Protein 7XMW (pdb70)

Organism: Leptotrichia wadei (strain F0279) (NCBI:txid888055)

B-factor: mean 104.39, std 22.39, range [64.49, 171.82]

Radius of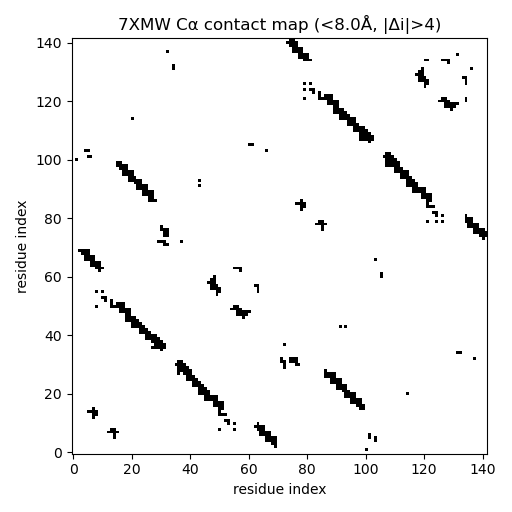 gyration: 19.97 Å; Cα contacts (8 Å, |Δi|>4): 342; chains: 2; bounding box: 42×52×36 Å

Foldseek 3Di:
DPPQWFKAFPPPGAGDKDWDFPAWDKAQDDADPVGDGDDIDIDTHTAWMAGPPPGDIDRDSVVGIDIGGD/DCPPQFFKAFPPPRAGDKDWAWPADDKDADDADPVGHGDDIDGDTDIAWIAGPPPRDIDRDSVVGIDTDGPD

Solvent-accessible surface area: 8384 Å² total; per-residue (Å²): 195,89,174,102,17,53,18,51,2,115,160,58,32,24,68,143,6,84,17,62,3,78,11,20,67,0,76,12,90,37,12,23,50,128,16,48,39,68,56,55,96,56,94,32,107,88,17,71,16,16,3,50,77,55,100,22,59,17,83,36,3,94,114,1,3,105,66,52,107,147,200,47,71,139,40,7,78,17,50,2,116,155,59,37,28,63,153,7,84,15,63,3,85,18,20,68,0,70,11,67,21,24,57,43,128,19,51,41,76,70,66,89,51,90,34,110,68,16,66,13,22,4,44,72,49,98,26,53,22,63,124,2,81,124,2,2,103,56,51,92,80,158

Sequence (142 aa):
HHHHAMWKCKKCGCDRFYQDITGGISEVLEMDKDGEVLDEIDDVEYGDFSCAKCDNSSSKIQEIAYWDEIHHHHH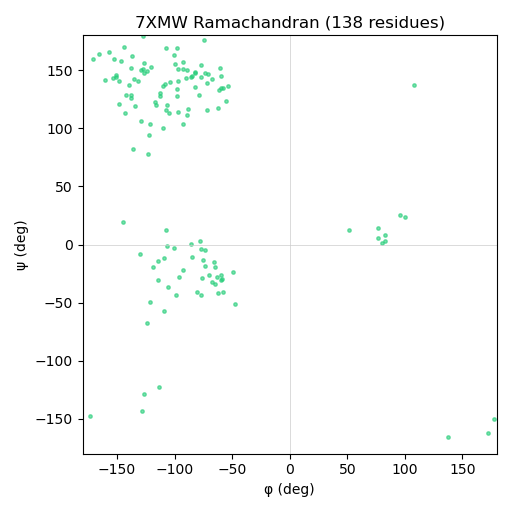AMWKCKKCGCDRFYQDITGGISEVLEMDKDGEVLDEIDDVEYGDFSCAKCDNSSSKIQEIAYWDEIN

Nearest PDB structures (foldseek):
  7xmw-assembly1_A  TM=1.014E+00  e=6.086E-13  Leptotrichia wadei F0279
  7xmw-assembly1_A  TM=9.903E-01  e=2.320E-11  Leptotrichia wadei F0279

Secondary structure (DSSP, 8-state):
--SSEEEEETTT----EEEEEEEEEEEEEEE-TT--EEEEEEEEEEEEEEETTT---BSSHHHHEEEEE-/--TTS--EEETTT----EEEEE---EEEEEEE-TTS-EEEEEEE--EEEEEESSS--EES-HHHHEEE----

Structure (mmCIF, N/CA/C/O backbone):
data_7XMW
#
_entry.id   7XMW
#
_cell.length_a   123.377
_cell.length_b   123.377
_cell.length_c   123.377
_cell.angle_alpha   90.000
_cell.angle_beta   90.000
_cell.angle_gamma   90.000
#
_symmetry.space_group_name_H-M   'P 4 3 2'
#
loop_
_entity.id
_entity.type
_entity.pdbx_description
1 polymer AcrVIA2
2 non-polymer 2-{2-[2-(2-{2-[2-(2-ETHOXY-ETHOXY)-ETHOXY]-ETHOXY}-ETHOXY)-ETHOXY]-ETHOXY}-ETHANOL
3 non-polymer 'ZINC ION'
4 non-polymer 'SELENIUM ATOM'
#
loop_
_atom_site.group_PDB
_atom_site.id
_atom_site.type_symbol
_atom_site.label_atom_id
_atom_site.label_alt_id
_atom_site.label_comp_id
_atom_site.label_asym_id
_atom_site.label_entity_id
_atom_site.label_seq_id
_atom_site.pdbx_PDB_ins_code
_atom_site.Cartn_x
_atom_site.Cartn_y
_atom_site.Cartn_z
_atom_site.occupancy
_atom_site.B_iso_or_equiv
_atom_site.auth_seq_id
_atom_site.auth_comp_id
_atom_site.auth_asym_id
_atom_site.auth_atom_id
_atom_site.pdbx_PDB_model_num
ATOM 1 N N . HIS A 1 2 ? 34.83822 10.95609 15.69623 1.000 121.71592 -4 HIS A N 1
ATOM 2 C CA . HIS A 1 2 ? 34.67266 11.94898 14.59407 1.000 127.64767 -4 HIS A CA 1
ATOM 3 C C . HIS A 1 2 ? 35.85329 12.92203 14.53244 1.000 133.80425 -4 HIS A C 1
ATOM 4 O O . HIS A 1 2 ? 35.96509 13.74306 13.62223 1.000 124.49291 -4 HIS A O 1
ATOM 18 N N . HIS A 1 3 ? 36.74006 12.82468 15.50878 1.000 129.37874 -3 HIS A N 1
ATOM 19 C CA . HIS A 1 3 ? 37.94928 13.62203 15.54713 1.000 121.63992 -3 HIS A CA 1
ATOM 20 C C . HIS A 1 3 ? 39.11705 12.67594 15.71956 1.000 120.63695 -3 HIS A C 1
ATOM 21 O O . HIS A 1 3 ? 38.93648 11.46177 15.83920 1.000 124.75700 -3 HIS A O 1
ATOM 35 N N . HIS A 1 4 ? 40.32175 13.23975 15.76203 1.000 120.19278 -2 HIS A N 1
ATOM 36 C CA . HIS A 1 4 ? 41.56431 12.48520 15.90573 1.000 106.01862 -2 HIS A CA 1
ATOM 37 C C . HIS A 1 4 ? 41.69958 11.35576 14.89671 1.000 105.41621 -2 HIS A C 1
ATOM 38 O O . HIS A 1 4 ? 42.53113 10.46524 15.09043 1.000 100.96158 -2 HIS A O 1
ATOM 52 N N . HIS A 1 5 ? 40.84913 11.32228 13.86725 1.000 113.94397 -1 HIS A N 1
ATOM 53 C CA . HIS A 1 5 ? 40.96593 10.33009 12.80225 1.000 115.02485 -1 HIS A CA 1
ATOM 54 C C . HIS A 1 5 ? 42.19902 10.57908 11.92525 1.000 107.12781 -1 HIS A C 1
ATOM 55 O O . HIS A 1 5 ? 42.76935 9.61977 11.39015 1.000 108.71256 -1 HIS A O 1
ATOM 69 N N . ALA A 1 6 ? 42.68953 11.81329 11.83108 1.000 104.93399 0 ALA A N 1
ATOM 70 C CA . ALA A 1 6 ? 43.84059 12.05301 10.96501 1.000 113.46019 0 ALA A CA 1
ATOM 71 C C . ALA A 1 6 ? 44.10492 13.54287 10.85602 1.000 108.93906 0 ALA A C 1
ATOM 72 O O . ALA A 1 6 ? 43.55836 14.32186 11.63953 1.000 100.41344 0 ALA A O 1
ATOM 79 N N . MET A 1 7 ? 44.86944 13.96140 9.85095 1.000 105.11613 1 MET A N 1
ATOM 80 C CA . MET A 1 7 ? 45.36750 15.32730 9.82823 1.000 95.80681 1 MET A CA 1
ATOM 81 C C . MET A 1 7 ? 45.77513 15.70910 8.41557 1.000 91.70796 1 MET A C 1
ATOM 82 O O . MET A 1 7 ? 46.34678 14.89700 7.68552 1.000 100.75778 1 MET A O 1
ATOM 96 N N . TRP A 1 8 ? 45.48954 16.95341 8.04858 1.000 90.16591 2 TRP A N 1
ATOM 97 C CA . TRP A 1 8 ? 46.04814 17.54840 6.84725 1.000 86.60710 2 TRP A CA 1
ATOM 98 C C . TRP A 1 8 ? 47.44821 18.08247 7.11422 1.000 92.06229 2 TRP A C 1
ATOM 99 O O . TRP A 1 8 ? 47.75409 18.55601 8.21035 1.000 93.76957 2 TRP A O 1
ATOM 120 N N . LYS A 1 9 ? 48.29026 18.04436 6.08671 1.000 80.29761 3 LYS A N 1
ATOM 121 C CA . LYS A 1 9 ? 49.65336 18.53542 6.21961 1.000 86.74319 3 LYS A CA 1
ATOM 122 C C . LYS A 1 9 ? 50.02769 19.29505 4.96103 1.000 73.98295 3 LYS A C 1
ATOM 123 O O . LYS A 1 9 ? 49.72954 18.84783 3.84983 1.000 79.49228 3 LYS A O 1
ATOM 142 N N . CYS A 1 10 ? 50.684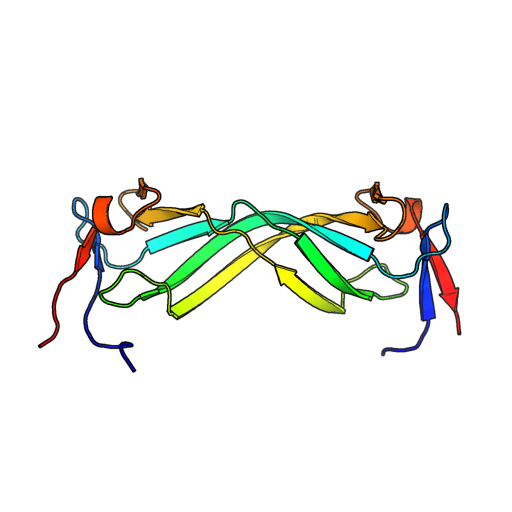11 20.43707 5.14383 1.000 72.62195 4 CYS A N 1
ATOM 143 C CA . CYS A 1 10 ? 51.10651 21.24981 4.01549 1.000 72.71480 4 CYS A CA 1
ATOM 144 C C . CYS A 1 10 ? 52.00103 20.43630 3.10689 1.000 73.62541 4 CYS A C 1
ATOM 145 O O . CYS A 1 10 ? 52.92878 19.77564 3.57788 1.000 65.74158 4 CYS A O 1
ATOM 152 N N . LYS A 1 11 ? 51.74224 20.52373 1.79991 1.000 68.65996 5 LYS A N 1
ATOM 153 C CA . LYS A 1 11 ? 52.55924 19.81088 0.82719 1.000 79.32107 5 LYS A CA 1
ATOM 154 C C . LYS A 1 11 ? 53.92757 20.43125 0.64410 1.000 79.43901 5 LYS A C 1
ATOM 155 O O . LYS A 1 11 ? 54.74880 19.85920 -0.07279 1.000 89.55071 5 LYS A O 1
ATOM 174 N N . LYS A 1 12 ? 54.20090 21.56346 1.27058 1.000 80.88307 6 LYS A N 1
ATOM 175 C CA . LYS A 1 12 ? 55.49216 22.21241 1.13409 1.000 81.05187 6 LYS A CA 1
ATOM 176 C C . LYS A 1 12 ? 56.29945 22.24424 2.41983 1.000 96.92613 6 LYS A C 1
ATOM 177 O O . LYS A 1 12 ? 57.53130 22.24536 2.36053 1.000 90.66831 6 LYS A O 1
ATOM 196 N N . CYS A 1 13 ? 55.65066 22.29913 3.57894 1.000 82.38241 7 CYS A N 1
ATOM 197 C CA . CYS A 1 13 ? 56.38254 22.47882 4.81792 1.000 79.18716 7 CYS A CA 1
ATOM 198 C C . CYS A 1 13 ? 56.00617 21.47693 5.89683 1.000 79.41484 7 CYS A C 1
ATOM 199 O O . CYS A 1 13 ? 56.68054 21.43659 6.92869 1.000 90.19230 7 CYS A O 1
ATOM 206 N N . GLY A 1 14 ? 54.97717 20.66222 5.69658 1.000 85.40946 8 GLY A N 1
ATOM 207 C CA . GLY A 1 14 ? 54.59730 19.70495 6.71935 1.000 80.22754 8 GLY A CA 1
ATOM 208 C C . GLY A 1 14 ? 53.76928 20.22308 7.88840 1.000 77.34198 8 GLY A C 1
ATOM 209 O O . GLY A 1 14 ? 53.45678 19.43682 8.78549 1.000 92.05776 8 GLY A O 1
ATOM 213 N N . CYS A 1 15 ? 53.39727 21.49861 7.92202 1.000 72.11423 9 CYS A N 1
ATOM 214 C CA . CYS A 1 15 ? 52.56950 22.01829 9.01107 1.000 89.01645 9 CYS A CA 1
ATOM 215 C C . CYS A 1 15 ? 51.13854 21.49312 8.89810 1.000 86.94164 9 CYS A C 1
ATOM 216 O O . CYS A 1 15 ? 50.58224 21.38540 7.80705 1.000 78.37743 9 CYS A O 1
ATOM 224 N N . ASP A 1 16 ? 50.55711 21.12667 10.03577 1.000 95.63220 10 ASP A N 1
ATOM 225 C CA . ASP A 1 16 ? 49.19104 20.61897 10.12215 1.000 96.66788 10 ASP A CA 1
ATOM 226 C C . ASP A 1 16 ? 48.21007 21.59822 10.73280 1.000 94.03176 10 ASP A C 1
ATOM 227 O O . ASP A 1 16 ? 47.10560 21.19167 11.10170 1.000 104.25406 10 ASP A O 1
ATOM 236 N N . ARG A 1 17 ? 48.60016 22.85672 10.88568 1.000 77.14640 11 ARG A N 1
ATOM 237 C CA . ARG A 1 17 ? 47.75271 23.90430 11.43850 1.000 92.63815 11 ARG A CA 1
ATOM 238 C C . ARG A 1 17 ? 47.52574 24.92898 10.33922 1.000 91.11705 11 ARG A C 1
ATOM 239 O O . ARG A 1 17 ? 48.48539 25.51206 9.82076 1.000 83.99266 11 ARG A O 1
ATOM 260 N N . PHE A 1 18 ? 46.26388 25.13951 9.98144 1.000 86.90665 12 PHE A N 1
ATOM 261 C CA . PHE A 1 18 ? 45.89685 25.98003 8.85600 1.000 73.95718 12 PHE A CA 1
ATOM 262 C C . PHE A 1 18 ? 44.95280 27.08158 9.31923 1.000 83.11837 12 PHE A C 1
ATOM 263 O O . PHE A 1 18 ? 44.17319 26.90242 10.26222 1.000 75.98882 12 PHE A O 1
ATOM 280 N N . TYR A 1 19 ? 45.03697 28.22213 8.63449 1.000 74.01590 13 TYR A N 1
ATOM 281 C CA . TYR A 1 19 ? 44.11141 29.33939 8.76014 1.000 73.83015 13 TYR A CA 1
ATOM 282 C C . TYR A 1 19 ? 43.05515 29.31048 7.65953 1.000 77.68868 13 TYR A C 1
ATOM 283 O O . TYR A 1 19 ? 43.16372 28.57513 6.67858 1.000 86.20873 13 TYR A O 1
ATOM 301 N N . GLN A 1 20 ? 42.03638 30.15805 7.81221 1.000 88.26386 14 GLN A N 1
ATOM 302 C CA . GLN A 1 20 ? 41.07042 30.39160 6.74167 1.000 75.56913 14 GLN A CA 1
ATOM 303 C C . GLN A 1 20 ? 40.67930 31.85906 6.75254 1.000 86.87420 14 GLN A C 1
ATOM 304 O O . GLN A 1 20 ? 40.03301 32.31827 7.69648 1.000 103.71309 14 GLN A O 1
ATOM 318 N N . ASP A 1 21 ? 41.05263 32.58073 5.70160 1.000 86.93740 15 ASP A N 1
ATOM 319 C CA . ASP A 1 21 ? 40.75957 34.00209 5.61129 1.000 84.66652 15 ASP A CA 1
ATOM 320 C C . ASP A 1 21 ? 39.25390 34.21658 5.65422 1.000 91.82185 15 ASP A C 1
ATOM 321 O O . ASP A 1 21 ? 38.50005 33.48124 5.00796 1.000 90.06199 15 ASP A O 1
ATOM 330 N N . ILE A 1 22 ? 38.82235 35.18895 6.46496 1.000 103.13079 16 ILE A N 1
ATOM 331 C CA . ILE A 1 22 ? 37.44709 35.69193 6.45810 1.000 82.33516 16 ILE A CA 1
ATOM 332 C C . ILE A 1 22 ? 37.35841 36.80633 5.44046 1.000 85.25323 16 ILE A C 1
ATOM 333 O O . ILE A 1 22 ? 37.99975 37.84313 5.59421 1.000 82.95746 16 ILE A O 1
ATOM 349 N N . THR A 1 23 ? 36.55582 36.58537 4.40812 1.000 83.92024 17 THR A N 1
ATOM 350 C CA . THR A 1 23 ? 36.49931 37.52863 3.30495 1.000 91.12681 17 THR A CA 1
ATOM 351 C C . THR A 1 23 ? 35.61800 38.72119 3.64409 1.000 97.89169 17 THR A C 1
ATOM 352 O O . THR A 1 23 ? 35.95581 39.86013 3.30836 1.000 97.61313 17 THR A O 1
ATOM 363 N N . GLY A 1 24 ? 34.48719 38.47391 4.30200 1.000 101.33673 18 GLY A N 1
ATOM 364 C CA . GLY A 1 24 ? 33.57441 39.52362 4.70337 1.000 84.96648 18 GLY A CA 1
ATOM 365 C C . GLY A 1 24 ? 32.45618 38.97178 5.56121 1.000 97.34271 18 GLY A C 1
ATOM 366 O O . GLY A 1 24 ? 32.65294 38.00427 6.30187 1.000 93.78535 18 GLY A O 1
ATOM 370 N N . GLY A 1 25 ? 31.28066 39.56321 5.46464 1.000 101.43617 19 GLY A N 1
ATOM 371 C CA . GLY A 1 25 ? 30.13025 39.10546 6.20297 1.000 98.10572 19 GLY A CA 1
ATOM 372 C C . GLY A 1 25 ? 29.37857 40.28196 6.76656 1.000 94.11806 19 GLY A C 1
ATOM 373 O O . GLY A 1 25 ? 29.60669 41.42997 6.38587 1.000 106.08815 19 GLY A O 1
ATOM 377 N N . ILE A 1 26 ? 28.48358 39.99199 7.70577 1.000 87.55781 20 ILE A N 1
ATOM 378 C CA . ILE A 1 26 ? 27.61083 41.01359 8.26701 1.000 78.15740 20 ILE A CA 1
ATOM 379 C C . ILE A 1 26 ? 27.19901 40.61950 9.68005 1.000 73.94242 20 ILE A C 1
ATOM 380 O O . ILE A 1 26 ? 26.93662 39.44866 9.95523 1.000 86.01309 20 ILE A O 1
ATOM 396 N N . SER A 1 27 ? 27.09454 41.61157 10.56809 1.000 81.09888 21 SER A N 1
ATOM 397 C CA . SER A 1 27 ? 26.68646 41.40239 11.95705 1.000 74.43220 21 SER A CA 1
ATOM 398 C C . SER A 1 27 ? 25.32656 42.03118 12.21205 1.000 79.31944 21 SER A C 1
ATOM 399 O O . SER A 1 27 ? 25.13634 43.22196 11.95020 1.000 79.63473 21 SER A O 1
ATOM 407 N N . GLU A 1 28 ? 24.39782 41.25239 12.75856 1.000 81.03856 22 GLU A N 1
ATOM 408 C CA . GLU A 1 28 ? 23.09190 41.78452 13.14543 1.000 69.80471 22 GLU A CA 1
ATOM 409 C C . GLU A 1 28 ? 23.19185 42.19018 14.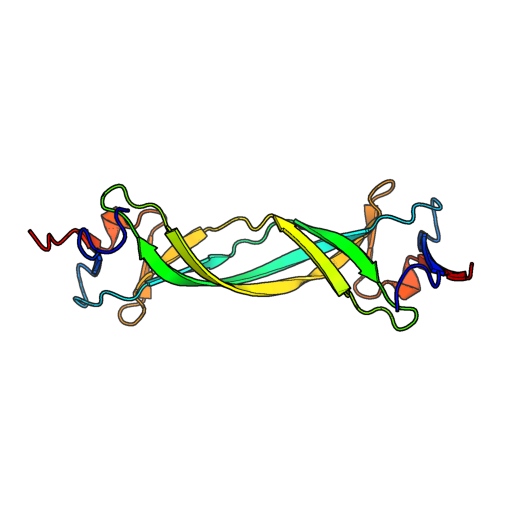60610 1.000 72.43187 22 GLU A C 1
ATOM 410 O O . GLU A 1 28 ? 23.15599 41.34547 15.50100 1.000 79.62883 22 GLU A O 1
ATOM 422 N N . VAL A 1 29 ? 23.30735 43.48914 14.85252 1.000 83.42782 23 VAL A N 1
ATOM 423 C CA . VAL A 1 29 ? 23.46760 43.97661 16.21439 1.000 73.18125 23 VAL A CA 1
ATOM 424 C C . VAL A 1 29 ? 22.14992 43.83342 16.96741 1.000 74.09561 23 VAL A C 1
ATOM 425 O O . VAL A 1 29 ? 21.15218 44.48170 16.63978 1.000 76.70824 23 VAL A O 1
ATOM 438 N N . LEU A 1 30 ? 22.14951 42.99480 17.99958 1.000 87.44546 24 LEU A N 1
ATOM 439 C CA . LEU A 1 30 ? 20.95326 42.80110 18.80562 1.000 91.69801 24 LEU A CA 1
ATOM 440 C C . LEU A 1 30 ? 20.92330 43.65154 20.06502 1.000 89.88616 24 LEU A C 1
ATOM 441 O O . LEU A 1 30 ? 19.83307 43.97572 20.54414 1.000 88.81411 24 LEU A O 1
ATOM 457 N N . GLU A 1 31 ? 22.07815 44.00806 20.62709 1.000 85.74884 25 GLU A N 1
ATOM 458 C CA . GLU A 1 31 ? 22.11059 44.87783 21.79592 1.000 91.73228 25 GLU A CA 1
ATOM 459 C C . GLU A 1 31 ? 23.36610 45.74158 21.81091 1.000 77.30977 25 GLU A C 1
ATOM 460 O O . GLU A 1 31 ? 24.45230 45.27066 21.47989 1.000 84.09401 25 GLU A O 1
ATOM 472 N N . MET A 1 32 ? 23.20813 47.00241 22.21653 1.000 90.78379 26 MET A N 1
ATOM 473 C CA . MET A 1 32 ? 24.32422 47.92475 22.39135 1.000 86.07148 26 MET A CA 1
ATOM 474 C C . MET A 1 32 ? 24.10702 48.68575 23.69086 1.000 80.58754 26 MET A C 1
ATOM 475 O O . MET A 1 32 ? 22.99788 48.73666 24.22467 1.000 89.55876 26 MET A O 1
ATOM 489 N N . ASP A 1 33 ? 25.17950 49.28340 24.18641 1.000 88.58644 27 ASP A N 1
ATOM 490 C CA . ASP A 1 33 ? 25.18699 50.04077 25.42790 1.000 83.31356 27 ASP A CA 1
ATOM 491 C C . ASP A 1 33 ? 25.28779 51.52734 25.12898 1.000 82.48686 27 ASP A C 1
ATOM 492 O O . ASP A 1 33 ? 25.58032 51.93740 24.00291 1.000 84.49702 27 ASP A O 1
ATOM 501 N N . LYS A 1 34 ? 25.07624 52.33758 26.17200 1.000 85.34964 28 LYS A N 1
ATOM 502 C CA . LYS A 1 34 ? 25.11071 53.78508 25.98860 1.000 89.68023 28 LYS A CA 1
ATOM 503 C C . LYS A 1 34 ? 26.46455 54.25771 25.47193 1.000 83.34005 28 LYS A C 1
ATOM 504 O O . LYS A 1 34 ? 26.53464 55.25955 24.75431 1.000 95.46190 28 LYS A O 1
ATOM 508 N N . ASP A 1 35 ? 27.54755 53.56131 25.81558 1.000 89.46347 29 ASP A N 1
ATOM 509 C CA . ASP A 1 35 ? 28.86928 53.95752 25.33788 1.000 93.06216 29 ASP A CA 1
ATOM 510 C C . ASP A 1 35 ? 29.10148 53.59616 23.87388 1.000 89.83841 29 ASP A C 1
ATOM 511 O O . ASP A 1 35 ? 30.08073 54.05897 23.27413 1.000 95.01902 29 ASP A O 1
ATOM 520 N N . GLY A 1 36 ? 28.25286 52.76810 23.29026 1.000 91.96738 30 GLY A N 1
ATOM 521 C CA . GLY A 1 36 ? 28.36688 52.45003 21.89078 1.000 84.30456 30 GLY A CA 1
ATOM 522 C C . GLY A 1 36 ? 29.02778 51.13324 21.56983 1.000 89.44423 30 GLY A C 1
ATOM 523 O O . GLY A 1 36 ? 29.54900 50.98945 20.45976 1.000 90.91811 30 GLY A O 1
ATOM 527 N N . GLU A 1 37 ? 29.02162 50.17249 22.49092 1.000 92.08374 31 GLU A N 1
ATOM 528 C CA . GLU A 1 37 ? 29.67885 48.89198 22.28452 1.000 81.29510 31 GLU A CA 1
ATOM 529 C C . GLU A 1 37 ? 28.62202 47.84624 21.99309 1.000 94.81895 31 GLU A C 1
ATOM 530 O O . GLU A 1 37 ? 27.54688 47.84474 22.59785 1.000 91.11646 31 GLU A O 1
ATOM 534 N N . VAL A 1 38 ? 28.92129 46.97417 21.05502 1.000 91.90149 32 VAL A N 1
ATOM 535 C CA . VAL A 1 38 ? 28.00551 45.89660 20.73093 1.000 79.99958 32 VAL A CA 1
ATOM 536 C C . VAL A 1 38 ? 28.15848 44.81579 21.79359 1.000 88.04836 32 VAL A C 1
ATOM 537 O O . VAL A 1 38 ? 29.27499 44.37806 22.09426 1.000 98.41157 32 VAL A O 1
ATOM 550 N N . LEU A 1 39 ? 27.03916 44.39093 22.37701 1.000 97.32886 33 LEU A N 1
ATOM 551 C CA . LEU A 1 39 ? 27.02805 43.36837 23.42064 1.000 94.52011 33 LEU A CA 1
ATOM 552 C C . LEU A 1 39 ? 26.51449 42.00684 22.96568 1.000 96.75914 33 LEU A C 1
ATOM 553 O O . LEU A 1 39 ? 26.99442 40.98000 23.45791 1.000 117.99135 33 LEU A O 1
ATOM 569 N N . ASP A 1 40 ? 25.51689 41.97433 22.08058 1.000 91.35422 34 ASP A N 1
ATOM 570 C CA . ASP A 1 40 ? 24.95430 40.75430 21.52361 1.000 96.11277 34 ASP A CA 1
ATOM 571 C C . ASP A 1 40 ? 24.88529 40.94606 20.01577 1.000 96.80892 34 ASP A C 1
ATOM 572 O O . ASP A 1 40 ? 24.55816 42.03796 19.53997 1.000 98.88313 34 ASP A O 1
ATOM 581 N N . GLU A 1 41 ? 25.18870 39.89471 19.26101 1.000 95.68986 35 GLU A N 1
ATOM 582 C CA . GLU A 1 41 ? 25.17914 40.01516 17.81171 1.000 85.89057 35 GLU A CA 1
ATOM 583 C C . GLU A 1 41 ? 24.99949 38.64178 17.18942 1.000 86.06419 35 GLU A C 1
ATOM 584 O O . GLU A 1 41 ? 25.13972 37.61152 17.85448 1.000 97.02557 35 GLU A O 1
ATOM 596 N N . ILE A 1 42 ? 24.67516 38.65258 15.89791 1.000 90.97955 36 ILE A N 1
ATOM 597 C CA . ILE A 1 42 ? 24.55590 37.45223 15.07651 1.000 93.06498 36 ILE A CA 1
ATOM 598 C C . ILE A 1 42 ? 25.40371 37.69308 13.83439 1.000 97.37358 36 ILE A C 1
ATOM 599 O O . ILE A 1 42 ? 25.00771 38.45854 12.94714 1.000 100.54216 36 ILE A O 1
ATOM 615 N N . ASP A 1 43 ? 26.55519 37.03689 13.75843 1.000 87.97476 37 ASP A N 1
ATOM 616 C CA . ASP A 1 43 ? 27.46311 37.20083 12.63111 1.000 85.92085 37 ASP A CA 1
ATOM 617 C C . ASP A 1 43 ? 27.20253 36.15367 11.55332 1.000 89.61814 37 ASP A C 1
ATOM 618 O O . ASP A 1 43 ? 26.75244 35.04041 11.83714 1.000 82.81593 37 ASP A O 1
ATOM 627 N N . ASP A 1 44 ? 27.49689 36.52953 10.29679 1.000 78.06989 38 ASP A N 1
ATOM 628 C CA . ASP A 1 44 ? 27.36464 35.64569 9.13074 1.000 79.72057 38 ASP A CA 1
ATOM 629 C C . ASP A 1 44 ? 28.62703 35.87745 8.31384 1.000 96.70176 38 ASP A C 1
ATOM 630 O O . ASP A 1 44 ? 28.64726 36.67145 7.36554 1.000 97.41894 38 ASP A O 1
ATOM 639 N N . VAL A 1 45 ? 29.69402 35.20153 8.71004 1.000 90.50733 39 VAL A N 1
ATOM 640 C CA . VAL A 1 45 ? 30.99576 35.45756 8.12140 1.000 79.64678 39 VAL A CA 1
ATOM 641 C C . VAL A 1 45 ? 31.12061 34.62602 6.85975 1.000 92.46572 39 VAL A C 1
ATOM 642 O O . VAL A 1 45 ? 30.61001 33.50155 6.77753 1.000 87.53598 39 VAL A O 1
ATOM 655 N N . GLU A 1 46 ? 31.78099 35.19529 5.86647 1.000 97.59338 40 GLU A N 1
ATOM 656 C CA . GLU A 1 46 ? 32.12596 34.49648 4.64384 1.000 84.43325 40 GLU A CA 1
ATOM 657 C C . GLU A 1 46 ? 33.56724 34.02331 4.75496 1.000 98.17429 40 GLU A C 1
ATOM 658 O O . GLU A 1 46 ? 34.46700 34.81999 5.03890 1.000 101.46905 40 GLU A O 1
ATOM 670 N N . TYR A 1 47 ? 33.78646 32.74420 4.51473 1.000 103.13722 41 TYR A N 1
ATOM 671 C CA . TYR A 1 47 ? 35.10922 32.16249 4.62618 1.000 90.66378 41 TYR A CA 1
ATOM 672 C C . TYR A 1 47 ? 35.78949 32.08740 3.27002 1.000 90.22229 41 TYR A C 1
ATOM 673 O O . TYR A 1 47 ? 35.13342 31.98608 2.23018 1.000 105.73025 41 TYR A O 1
ATOM 691 N N . GLY A 1 48 ? 37.12231 32.15097 3.28628 1.000 91.11776 42 GLY A N 1
ATOM 692 C CA . GLY A 1 48 ? 37.88601 32.23403 2.06693 1.000 106.48288 42 GLY A CA 1
ATOM 693 C C . GLY A 1 48 ? 38.98549 31.18576 1.97598 1.000 91.27056 42 GLY A C 1
ATOM 694 O O . GLY A 1 48 ? 38.83460 30.02443 2.39217 1.000 86.96029 42 GLY A O 1
ATOM 698 N N . ASP A 1 49 ? 40.09557 31.61781 1.40040 1.000 96.07392 43 ASP A N 1
ATOM 699 C CA . ASP A 1 49 ? 41.18103 30.70426 1.09538 1.000 89.63244 43 ASP A CA 1
ATOM 700 C C . ASP A 1 49 ? 41.82325 30.18731 2.37525 1.000 87.55718 43 ASP A C 1
ATOM 701 O O . ASP A 1 49 ? 41.97985 30.92344 3.35564 1.000 87.92157 43 ASP A O 1
ATOM 710 N N . PHE A 1 50 ? 42.20350 28.90800 2.35222 1.000 91.91703 44 PHE A N 1
ATOM 711 C CA . PHE A 1 50 ? 42.99654 28.30751 3.41606 1.000 79.56768 44 PHE A CA 1
ATOM 712 C C . PHE A 1 50 ? 44.45314 28.73447 3.29692 1.000 70.87235 44 PHE A C 1
ATOM 713 O O . PHE A 1 50 ? 44.93608 29.07633 2.21878 1.000 78.23633 44 PHE A O 1
ATOM 730 N N . SER A 1 51 ? 45.15849 28.70963 4.42565 1.000 73.32077 45 SER A N 1
ATOM 731 C CA . SER A 1 51 ? 46.56081 29.10946 4.45635 1.000 79.91496 45 SER A CA 1
ATOM 732 C C . SER A 1 51 ? 47.30492 28.27764 5.49527 1.000 83.42814 45 SER A C 1
ATOM 733 O O . SER A 1 51 ? 46.69861 27.72117 6.40815 1.000 85.88215 45 SER A O 1
ATOM 741 N N . CYS A 1 52 ? 48.63171 28.18585 5.33248 1.000 95.81007 46 CYS A N 1
ATOM 742 C CA . CYS A 1 52 ? 49.51366 27.38039 6.18162 1.000 88.41356 46 CYS A CA 1
ATOM 743 C C . CYS A 1 52 ? 50.14210 28.30503 7.21015 1.000 81.86061 46 CYS A C 1
ATOM 744 O O . CYS A 1 52 ? 50.61322 29.39532 6.87246 1.000 81.93276 46 CYS A O 1
ATOM 751 N N . ALA A 1 53 ? 50.15029 27.87437 8.46056 1.000 80.79467 47 ALA A N 1
ATOM 752 C CA . ALA A 1 53 ? 50.57656 28.78620 9.50302 1.000 83.09086 47 ALA A CA 1
ATOM 753 C C . ALA A 1 53 ? 52.07529 29.01218 9.48146 1.000 87.49758 47 ALA A C 1
ATOM 754 O O . ALA A 1 53 ? 52.54075 29.99441 10.06582 1.000 98.32113 47 ALA A O 1
ATOM 761 N N . LYS A 1 54 ? 52.83787 28.12360 8.83763 1.000 80.34389 48 LYS A N 1
ATOM 762 C CA . LYS A 1 54 ? 54.29304 28.20384 8.84220 1.000 82.14921 48 LYS A CA 1
ATOM 763 C C . LYS A 1 54 ? 54.84406 28.84163 7.58437 1.000 89.56823 48 LYS A C 1
ATOM 764 O O . LYS A 1 54 ? 55.75881 29.66388 7.66139 1.000 104.27468 48 LYS A O 1
ATOM 768 N N . CYS A 1 55 ? 54.31540 28.47604 6.42261 1.000 84.51928 49 CYS A N 1
ATOM 769 C CA . CYS A 1 55 ? 54.88894 28.93773 5.17397 1.000 85.66364 49 CYS A CA 1
ATOM 770 C C . CYS A 1 55 ? 53.96254 29.85463 4.39312 1.000 83.90628 49 CYS A C 1
ATOM 771 O O . CYS A 1 55 ? 54.42616 30.52279 3.46668 1.000 87.92569 49 CYS A O 1
ATOM 778 N N . ASP A 1 56 ? 52.68410 29.91800 4.74562 1.000 78.21018 50 ASP A N 1
ATOM 779 C CA . ASP A 1 56 ? 51.69149 30.75401 4.07580 1.000 80.94697 50 ASP A CA 1
ATOM 780 C C . ASP A 1 56 ? 51.21231 30.20089 2.73421 1.000 85.46401 50 ASP A C 1
ATOM 781 O O . ASP A 1 56 ? 50.56028 30.93514 1.96211 1.000 89.15513 50 ASP A O 1
ATOM 790 N N . ASN A 1 57 ? 51.48354 28.93324 2.43437 1.000 71.84540 51 ASN A N 1
ATOM 791 C CA . ASN A 1 57 ? 50.97446 28.30839 1.21711 1.000 87.07038 51 ASN A CA 1
ATOM 792 C C . ASN A 1 57 ? 49.44886 28.30001 1.26064 1.000 74.84216 51 ASN A C 1
ATOM 793 O O . ASN A 1 57 ? 48.85292 27.68765 2.15361 1.000 85.51671 51 ASN A O 1
ATOM 804 N N . SER A 1 58 ? 48.81375 28.99477 0.30693 1.000 78.61260 52 SER A N 1
ATOM 805 C CA . SER A 1 58 ? 47.37487 29.21609 0.34707 1.000 83.81644 52 SER A CA 1
ATOM 806 C C . SER A 1 58 ? 46.69367 28.83330 -0.96095 1.000 76.68747 52 SER A C 1
ATOM 807 O O . SER A 1 58 ? 47.27226 28.90403 -2.05005 1.000 88.41886 52 SER A O 1
ATOM 815 N N . SER A 1 59 ? 45.44286 28.41655 -0.82239 1.000 85.64078 53 SER A N 1
ATOM 816 C CA . SER A 1 59 ? 44.59905 28.10630 -1.95646 1.000 89.06084 53 SER A CA 1
ATOM 817 C C . SER A 1 59 ? 43.16794 28.02178 -1.46955 1.000 85.29430 53 SER A C 1
ATOM 818 O O . SER A 1 59 ? 42.90856 27.89686 -0.27031 1.000 73.49611 53 SER A O 1
ATOM 826 N N . SER A 1 60 ? 42.24379 28.08110 -2.42599 1.000 94.55322 54 SER A N 1
ATOM 827 C CA . SER A 1 60 ? 40.83338 27.95839 -2.09585 1.000 74.86174 54 SER A CA 1
ATOM 828 C C . SER A 1 60 ? 40.50239 26.56201 -1.59189 1.000 86.84641 54 SER A C 1
ATOM 829 O O . SER A 1 60 ? 39.62992 26.41340 -0.73179 1.000 89.42961 54 SER A O 1
ATOM 837 N N . LYS A 1 61 ? 41.19862 25.53566 -2.07839 1.000 92.84002 55 LYS A N 1
ATOM 838 C CA . LYS A 1 61 ? 40.95459 24.15528 -1.67310 1.000 89.57702 55 LYS A CA 1
ATOM 839 C C . LYS A 1 61 ? 42.15388 23.62890 -0.89336 1.000 82.21689 55 LYS A C 1
ATOM 840 O O . LYS A 1 61 ? 43.29357 23.75901 -1.34191 1.000 91.91622 55 LYS A O 1
ATOM 844 N N . ILE A 1 62 ? 41.90010 23.04147 0.27442 1.000 71.94771 56 ILE A N 1
ATOM 845 C CA . ILE A 1 62 ? 42.98876 22.48342 1.07124 1.000 83.76311 56 ILE A CA 1
ATOM 846 C C . ILE A 1 62 ? 43.72257 21.39752 0.29641 1.000 93.81937 56 ILE A C 1
ATOM 847 O O . ILE A 1 62 ? 44.90692 21.13164 0.53669 1.000 83.29938 56 ILE A O 1
ATOM 863 N N . GLN A 1 63 ? 43.04415 20.75569 -0.64799 1.000 92.64943 57 GLN A N 1
ATOM 864 C CA . GLN A 1 63 ? 43.65370 19.60887 -1.30376 1.000 93.06600 57 GLN A CA 1
ATOM 865 C C . GLN A 1 63 ? 44.91543 20.01242 -2.04295 1.000 92.03601 57 GLN A C 1
ATOM 866 O O . GLN A 1 63 ? 45.91551 19.28454 -2.03248 1.000 87.36911 57 GLN A O 1
ATOM 880 N N . GLU A 1 64 ? 44.88066 21.15161 -2.72335 1.000 90.56782 58 GLU A N 1
ATOM 881 C CA . GLU A 1 64 ? 46.05401 21.54171 -3.48643 1.000 87.94202 58 GLU A CA 1
ATOM 882 C C . GLU A 1 64 ? 47.24031 21.81440 -2.58183 1.000 86.37419 58 GLU A C 1
ATOM 883 O O . GLU A 1 64 ? 48.38617 21.59338 -2.98398 1.000 92.91360 58 GLU A O 1
ATOM 895 N N . ILE A 1 65 ? 46.99983 22.34856 -1.38256 1.000 82.23318 59 ILE A N 1
ATOM 896 C CA . ILE A 1 65 ? 48.09490 22.79626 -0.53149 1.000 86.32226 59 ILE A CA 1
ATOM 897 C C . ILE A 1 65 ? 48.44475 21.79657 0.55857 1.000 80.40320 59 ILE A C 1
ATOM 898 O O . ILE A 1 65 ? 49.42080 22.02263 1.28726 1.000 73.74266 59 ILE A O 1
ATOM 914 N N . ALA A 1 66 ? 47.71377 20.68349 0.67302 1.000 75.47482 60 ALA A N 1
ATOM 915 C CA . ALA A 1 66 ? 47.87289 19.79491 1.81767 1.000 83.17671 60 ALA A CA 1
ATOM 916 C C . ALA A 1 66 ? 47.49572 18.36969 1.43570 1.000 82.91211 60 ALA A C 1
ATOM 917 O O . ALA A 1 66 ? 46.78302 18.13496 0.45556 1.000 82.90301 60 ALA A O 1
ATOM 924 N N . TYR A 1 67 ? 47.98738 17.41450 2.23135 1.000 81.88464 61 TYR A N 1
ATOM 925 C CA . TYR A 1 67 ? 47.67643 15.99937 2.06660 1.000 92.19662 61 TYR A CA 1
ATOM 926 C C . TYR A 1 67 ? 47.16821 15.45180 3.39741 1.000 87.97745 61 TYR A C 1
ATOM 927 O O . TYR A 1 67 ? 47.45920 15.99865 4.46756 1.000 87.73299 61 TYR A O 1
ATOM 945 N N . TRP A 1 68 ? 46.39563 14.36308 3.30710 1.000 84.21227 62 TRP A N 1
ATOM 946 C CA . TRP A 1 68 ? 45.71680 13.73969 4.44100 1.000 85.80571 62 TRP A CA 1
ATOM 947 C C . TRP A 1 68 ? 46.56808 12.57890 4.92304 1.000 91.94020 62 TRP A C 1
ATOM 948 O O . TRP A 1 68 ? 46.74838 11.59391 4.19997 1.000 104.82115 62 TRP A O 1
ATOM 969 N N . ASP A 1 69 ? 47.08588 12.70446 6.13665 1.000 94.99863 63 ASP A N 1
ATOM 970 C CA . ASP A 1 69 ? 47.90532 11.68526 6.77395 1.000 103.96296 63 ASP A CA 1
ATOM 971 C C . ASP A 1 69 ? 47.02137 11.02868 7.82518 1.000 100.53939 63 ASP A C 1
ATOM 972 O O . ASP A 1 69 ? 46.62173 11.68045 8.79370 1.000 99.62333 63 ASP A O 1
ATOM 981 N N . GLU A 1 70 ? 46.69298 9.75871 7.62195 1.000 99.83226 64 GLU A N 1
ATOM 982 C CA . GLU A 1 70 ? 45.84353 9.05295 8.56347 1.000 107.38825 64 GLU A CA 1
ATOM 983 C C . GLU A 1 70 ? 46.64484 8.53624 9.74548 1.000 102.98694 64 GLU A C 1
ATOM 984 O O . GLU A 1 70 ? 47.80306 8.15333 9.60817 1.000 112.02802 64 GLU A O 1
ATOM 996 N N . ILE A 1 71 ? 46.00142 8.49425 10.90532 1.000 105.55982 65 ILE A N 1
ATOM 997 C CA . ILE A 1 71 ? 46.65524 8.03025 12.11550 1.000 112.26256 65 ILE A CA 1
ATOM 998 C C . ILE A 1 71 ? 46.34810 6.55706 12.39019 1.000 120.27294 65 ILE A C 1
ATOM 999 O O . ILE A 1 71 ? 46.87032 5.64333 11.73802 1.000 113.92974 65 ILE A O 1
ATOM 1015 N N . HIS B 1 1 ? 23.32458 45.19461 33.91224 1.000 121.37910 -5 HIS B N 1
ATOM 1016 C CA . HIS B 1 1 ? 23.75298 44.39287 32.73282 1.000 124.61728 -5 HIS B CA 1
ATOM 1017 C C . HIS B 1 1 ? 24.00615 45.30759 31.53719 1.000 129.21427 -5 HIS B C 1
ATOM 1018 O O . HIS B 1 1 ? 24.84496 45.00734 30.68533 1.000 130.62802 -5 HIS B O 1
ATOM 1034 N N . HIS B 1 2 ? 23.29078 46.43135 31.48673 1.000 131.85517 -4 HIS B N 1
ATOM 1035 C CA . HIS B 1 2 ? 23.31015 47.40951 30.39690 1.000 132.70696 -4 HIS B CA 1
ATOM 1036 C C . HIS B 1 2 ? 22.51279 46.95168 29.17866 1.000 121.29290 -4 HIS B C 1
ATOM 1037 O O . HIS B 1 2 ? 22.51644 47.65576 28.13132 1.000 120.11961 -4 HIS B O 1
ATOM 1043 N N . HIS B 1 3 ? 21.81579 45.81809 29.27312 1.000 131.16840 -3 HIS B N 1
ATOM 1044 C CA . HIS B 1 3 ? 21.09578 45.20409 28.16253 1.000 133.33772 -3 HIS B CA 1
ATOM 1045 C C . HIS B 1 3 ? 19.68140 45.76493 28.00126 1.000 129.37356 -3 HIS B C 1
ATOM 1046 O O . HIS B 1 3 ? 18.94522 45.33262 27.11286 1.000 134.19169 -3 HIS B O 1
ATOM 1060 N N . HIS B 1 4 ? 19.27163 46.70248 28.83439 1.000 106.91165 -2 HIS B N 1
ATOM 1061 C CA . HIS B 1 4 ? 17.97546 47.33428 28.64099 1.000 108.56947 -2 HIS B CA 1
ATOM 1062 C C . HIS B 1 4 ? 18.08643 48.79400 29.05093 1.000 96.82029 -2 HIS B C 1
ATOM 1063 O O . HIS B 1 4 ? 17.06922 49.41059 29.37267 1.000 85.15973 -2 HIS B O 1
ATOM 1077 N N . HIS B 1 5 ? 19.30672 49.33789 29.11176 1.000 103.07643 -1 HIS B N 1
ATOM 1078 C CA . HIS B 1 5 ? 19.45771 50.73657 29.49825 1.000 98.45089 -1 HIS B CA 1
ATOM 1079 C C . HIS B 1 5 ? 18.68174 51.63823 28.55150 1.000 101.33210 -1 HIS B C 1
ATOM 1080 O O . HIS B 1 5 ? 18.03834 52.60422 28.98389 1.000 111.79583 -1 HIS B O 1
ATOM 1086 N N . ALA B 1 6 ? 18.73009 51.33174 27.25234 1.000 102.15249 0 ALA B N 1
ATOM 1087 C CA . ALA B 1 6 ? 17.97612 52.05963 26.24123 1.000 96.22655 0 ALA B CA 1
ATOM 1088 C C . ALA B 1 6 ? 18.28370 51.52996 24.84189 1.000 88.65947 0 ALA B C 1
ATOM 1089 O O . ALA B 1 6 ? 18.60423 50.34584 24.67568 1.000 97.48036 0 ALA B O 1
ATOM 1096 N N . MET B 1 7 ? 18.19468 52.40014 23.83459 1.000 85.36831 1 MET B N 1
ATOM 1097 C CA . MET B 1 7 ? 18.25207 51.98192 22.44408 1.000 88.61416 1 MET B CA 1
ATOM 1098 C C . MET B 1 7 ? 18.83989 53.09940 21.59919 1.000 86.44786 1 MET B C 1
ATOM 1099 O O . MET B 1 7 ? 18.59577 54.28935 21.83322 1.000 85.88242 1 MET B O 1
ATOM 1113 N N . TRP B 1 8 ? 19.61010 52.69800 20.60655 1.000 68.91322 2 TRP B 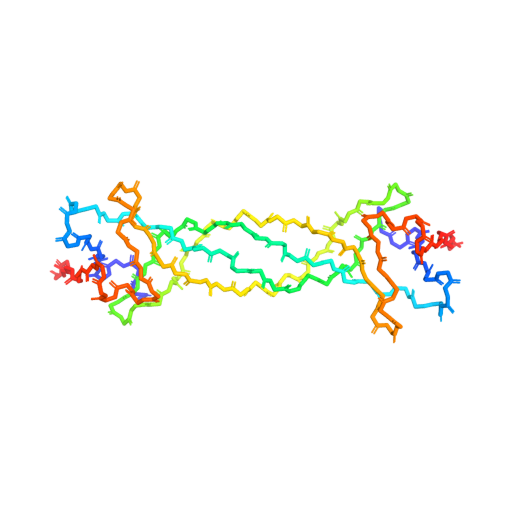N 1
ATOM 1114 C CA . TRP B 1 8 ? 20.07092 53.61660 19.58743 1.000 74.33560 2 TRP B CA 1
ATOM 1115 C C . TRP B 1 8 ? 19.01295 53.74800 18.49971 1.000 79.58125 2 TRP B C 1
ATOM 1116 O O . TRP B 1 8 ? 18.31562 52.78723 18.16023 1.000 83.06082 2 TRP B O 1
ATOM 1137 N N . LYS B 1 9 ? 18.90495 54.95529 17.95012 1.000 77.82720 3 LYS B N 1
ATOM 1138 C CA . LYS B 1 9 ? 17.92190 55.24117 16.91604 1.000 78.04864 3 LYS B CA 1
ATOM 1139 C C . LYS B 1 9 ? 18.54248 56.08833 15.81486 1.000 72.41445 3 LYS B C 1
ATOM 1140 O O . LYS B 1 9 ? 19.15727 57.12199 16.09497 1.000 78.00717 3 LYS B O 1
ATOM 1159 N N . CYS B 1 10 ? 18.37024 55.63819 14.57132 1.000 65.83088 4 CYS B N 1
ATOM 1160 C CA . CYS B 1 10 ? 18.90485 56.33322 13.40922 1.000 70.73683 4 CYS B CA 1
ATOM 1161 C C . CYS B 1 10 ? 18.43839 57.77754 13.41729 1.000 67.49677 4 CYS B C 1
ATOM 1162 O O . CYS B 1 10 ? 17.27140 58.05671 13.69227 1.000 68.13326 4 CYS B O 1
ATOM 1169 N N . LYS B 1 11 ? 19.34868 58.70355 13.11799 1.000 74.85801 5 LYS B N 1
ATOM 1170 C CA . LYS B 1 11 ? 18.98366 60.11604 13.09017 1.000 66.96256 5 LYS B CA 1
ATOM 1171 C C . LYS B 1 11 ? 18.24398 60.51398 11.81887 1.000 66.90478 5 LYS B C 1
ATOM 1172 O O . LYS B 1 11 ? 17.97664 61.70510 11.62557 1.000 89.67886 5 LYS B O 1
ATOM 1191 N N . LYS B 1 12 ? 17.95385 59.56464 10.93493 1.000 73.13294 6 LYS B N 1
ATOM 1192 C CA . LYS B 1 12 ? 17.18615 59.80723 9.72186 1.000 76.36714 6 LYS B CA 1
ATOM 1193 C C . LYS B 1 12 ? 15.93793 58.94503 9.66224 1.000 87.02817 6 LYS B C 1
ATOM 1194 O O . LYS B 1 12 ? 14.85051 59.45805 9.38007 1.000 97.79477 6 LYS B O 1
ATOM 1213 N N . CYS B 1 13 ? 16.07725 57.63304 9.89575 1.000 84.12885 7 CYS B N 1
ATOM 1214 C CA . CYS B 1 13 ? 14.92680 56.73210 9.90515 1.000 89.55562 7 CYS B CA 1
ATOM 1215 C C . CYS B 1 13 ? 14.11179 56.83304 11.18125 1.000 65.33567 7 CYS B C 1
ATOM 1216 O O . CYS B 1 13 ? 12.88165 56.72669 11.14183 1.000 87.88297 7 CYS B O 1
ATOM 1223 N N . GLY B 1 14 ? 14.79997 56.89466 12.32261 1.000 65.61637 8 GLY B N 1
ATOM 1224 C CA . GLY B 1 14 ? 14.25849 56.42620 13.58901 1.000 65.45324 8 GLY B CA 1
ATOM 1225 C C . GLY B 1 14 ? 14.38005 54.93254 13.85302 1.000 67.00890 8 GLY B C 1
ATOM 1226 O O . GLY B 1 14 ? 13.89362 54.45564 14.88593 1.000 72.48640 8 GLY B O 1
ATOM 1230 N N . CYS B 1 15 ? 15.01039 54.17676 12.96829 1.000 68.09985 9 CYS B N 1
ATOM 1231 C CA . CYS B 1 15 ? 15.14228 52.74501 13.18207 1.000 68.22564 9 CYS B CA 1
ATOM 1232 C C . CYS B 1 15 ? 16.11599 52.45096 14.31496 1.000 70.83911 9 CYS B C 1
ATOM 1233 O O . CYS B 1 15 ? 17.11177 53.15104 14.50439 1.000 71.40098 9 CYS B O 1
ATOM 1241 N N . ASP B 1 16 ? 15.83638 51.37745 15.04808 1.000 72.21808 10 ASP B N 1
ATOM 1242 C CA . ASP B 1 16 ? 16.66427 50.94861 16.16253 1.000 70.33450 10 ASP B CA 1
ATOM 1243 C C . ASP B 1 16 ? 17.49681 49.68871 15.85611 1.000 71.92029 10 ASP B C 1
ATOM 1244 O O . ASP B 1 16 ? 18.18963 49.20177 16.75944 1.000 84.99732 10 ASP B O 1
ATOM 1253 N N . ARG B 1 17 ? 17.38790 49.09777 14.65182 1.000 67.24238 11 ARG B N 1
ATOM 1254 C CA . ARG B 1 17 ? 18.10557 47.87186 14.28000 1.000 79.62059 11 ARG B CA 1
ATOM 1255 C C . ARG B 1 17 ? 19.22677 48.23019 13.30762 1.000 78.18788 11 ARG B C 1
ATOM 1256 O O . ARG B 1 17 ? 18.97898 48.76636 12.22170 1.000 73.14255 11 ARG B O 1
ATOM 1277 N N . PHE B 1 18 ? 20.45307 47.93058 13.69195 1.000 73.58634 12 PHE B N 1
ATOM 1278 C CA . PHE B 1 18 ? 21.62016 48.27458 12.90316 1.000 64.82652 12 PHE B CA 1
ATOM 1279 C C . PHE B 1 18 ? 22.36979 47.00548 12.54869 1.000 71.59317 12 PHE B C 1
ATOM 1280 O O . PHE B 1 18 ? 22.30943 46.01131 13.27994 1.000 69.91361 12 PHE B O 1
ATOM 1297 N N . TYR B 1 19 ? 23.07860 47.06134 11.41791 1.000 68.50710 13 TYR B N 1
ATOM 1298 C CA . TYR B 1 19 ? 24.09127 46.09274 11.01268 1.000 64.66286 13 TYR B CA 1
ATOM 1299 C C . TYR B 1 19 ? 25.49201 46.62906 11.30750 1.000 64.78031 13 TYR B C 1
ATOM 1300 O O . TYR B 1 19 ? 25.68514 47.82829 11.50612 1.000 69.11345 13 TYR B O 1
ATOM 1318 N N . GLN B 1 20 ? 26.48161 45.72792 11.31746 1.000 72.01894 14 GLN B N 1
ATOM 1319 C CA . GLN B 1 20 ? 27.89243 46.10539 11.37881 1.000 69.39872 14 GLN B CA 1
ATOM 1320 C C . GLN B 1 20 ? 28.64667 45.28184 10.35100 1.000 81.11400 14 GLN B C 1
ATOM 1321 O O . GLN B 1 20 ? 28.65122 44.04819 10.42484 1.000 78.01943 14 GLN B O 1
ATOM 1335 N N . ASP B 1 21 ? 29.26631 45.96055 9.38980 1.000 78.06854 15 ASP B N 1
ATOM 1336 C CA . ASP B 1 21 ? 30.00931 45.27305 8.34489 1.000 77.62833 15 ASP B CA 1
ATOM 1337 C C . ASP B 1 21 ? 31.14953 44.46248 8.95090 1.000 86.88088 15 ASP B C 1
ATOM 1338 O O . ASP B 1 21 ? 31.67403 44.79179 10.01887 1.000 77.29012 15 ASP B O 1
ATOM 1347 N N . ILE B 1 22 ? 31.52504 43.38317 8.26127 1.000 100.04927 16 ILE B N 1
ATOM 1348 C CA . ILE B 1 22 ? 32.64460 42.53592 8.65447 1.000 81.74381 16 ILE B CA 1
ATOM 1349 C C . ILE B 1 22 ? 33.74030 42.76097 7.62411 1.000 81.51919 16 ILE B C 1
ATOM 1350 O O . ILE B 1 22 ? 33.68534 42.24215 6.50197 1.000 100.55437 16 ILE B O 1
ATOM 1366 N N . THR B 1 23 ? 34.71727 43.58945 7.98386 1.000 87.27902 17 THR B N 1
ATOM 1367 C CA . THR B 1 23 ? 35.81598 43.84313 7.06682 1.000 86.94921 17 THR B CA 1
ATOM 1368 C C . THR B 1 23 ? 36.58493 42.56216 6.81463 1.000 97.74022 17 THR B C 1
ATOM 1369 O O . THR B 1 23 ? 37.17201 42.38257 5.74255 1.000 81.78326 17 THR B O 1
ATOM 1380 N N . GLY B 1 24 ? 36.56479 41.65352 7.78356 1.000 97.86917 18 GLY B N 1
ATOM 1381 C CA . GLY B 1 24 ? 37.20769 40.36572 7.63910 1.000 86.59277 18 GLY B CA 1
ATOM 1382 C C . GLY B 1 24 ? 38.46483 40.24702 8.48351 1.000 97.55206 18 GLY B C 1
ATOM 1383 O O . GLY B 1 24 ? 39.26316 41.18446 8.51113 1.000 114.63129 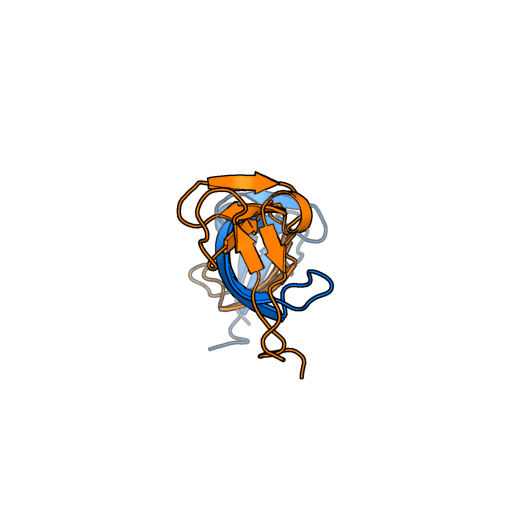18 GLY B O 1
ATOM 1387 N N . GLY B 1 25 ? 38.69198 39.11578 9.15816 1.000 105.14951 19 GLY B N 1
ATOM 1388 C CA . GLY B 1 25 ? 39.91549 38.94907 9.95548 1.000 107.31035 19 GLY B CA 1
ATOM 1389 C C . GLY B 1 25 ? 40.65326 37.67885 9.56095 1.000 101.25942 19 GLY B C 1
ATOM 1390 O O . GLY B 1 25 ? 40.88297 37.51031 8.36857 1.000 101.57379 19 GLY B O 1
ATOM 1394 N N . ILE B 1 26 ? 41.01913 36.80515 10.50981 1.000 100.81576 20 ILE B N 1
ATOM 1395 C CA . ILE B 1 26 ? 41.44367 35.42969 10.21482 1.000 95.63289 20 ILE B CA 1
ATOM 1396 C C . ILE B 1 26 ? 40.80254 34.36380 11.15909 1.000 85.27150 20 ILE B C 1
ATOM 1397 O O . ILE B 1 26 ? 40.65711 34.57063 12.36650 1.000 93.22601 20 ILE B O 1
ATOM 1413 N N . SER B 1 27 ? 40.46223 33.17759 10.60312 1.000 91.83394 21 SER B N 1
ATOM 1414 C CA . SER B 1 27 ? 39.97076 32.02360 11.37218 1.000 87.96373 21 SER B CA 1
ATOM 1415 C C . SER B 1 27 ? 41.09379 31.01584 11.62306 1.000 85.83219 21 SER B C 1
ATOM 1416 O O . SER B 1 27 ? 42.05586 30.93849 10.85916 1.000 94.12682 21 SER B O 1
ATOM 1424 N N . GLU B 1 28 ? 40.95631 30.21253 12.67914 1.000 88.33881 22 GLU B N 1
ATOM 1425 C CA . GLU B 1 28 ? 42.00254 29.25101 13.04818 1.000 90.96196 22 GLU B CA 1
ATOM 1426 C C . GLU B 1 28 ? 41.39155 27.85893 13.05280 1.000 90.76045 22 GLU B C 1
ATOM 1427 O O . GLU B 1 28 ? 40.83036 27.42460 14.06121 1.000 103.34725 22 GLU B O 1
ATOM 1439 N N . VAL B 1 29 ? 41.51746 27.14977 11.93504 1.000 91.40719 23 VAL B N 1
ATOM 1440 C CA . VAL B 1 29 ? 40.95011 25.81459 11.85632 1.000 93.10807 23 VAL B CA 1
ATOM 1441 C C . VAL B 1 29 ? 41.61484 24.94021 12.89995 1.000 92.32518 23 VAL B C 1
ATOM 1442 O O . VAL B 1 29 ? 42.84203 24.96160 13.05111 1.000 95.81761 23 VAL B O 1
ATOM 1455 N N . LEU B 1 30 ? 40.79925 24.18638 13.64784 1.000 98.16825 24 LEU B N 1
ATOM 1456 C CA . LEU B 1 30 ? 41.29265 23.23478 14.63447 1.000 107.53161 24 LEU B CA 1
ATOM 1457 C C . LEU B 1 30 ? 40.89373 21.79382 14.35616 1.000 96.31677 24 LEU B C 1
ATOM 1458 O O . LEU B 1 30 ? 41.53146 20.88613 14.89678 1.000 96.74653 24 LEU B O 1
ATOM 1474 N N . GLU B 1 31 ? 39.86713 21.55520 13.54567 1.000 99.65667 25 GLU B N 1
ATOM 1475 C CA . GLU B 1 31 ? 39.48945 20.19829 13.16249 1.000 112.23982 25 GLU B CA 1
ATOM 1476 C C . GLU B 1 31 ? 38.91408 20.25187 11.75724 1.000 113.86982 25 GLU B C 1
ATOM 1477 O O . GLU B 1 31 ? 37.93252 20.96310 11.52367 1.000 96.71802 25 GLU B O 1
ATOM 1481 N N . MET B 1 32 ? 39.53408 19.51667 10.83221 1.000 97.42535 26 MET B N 1
ATOM 1482 C CA . MET B 1 32 ? 39.07836 19.40799 9.45466 1.000 105.87370 26 MET B CA 1
ATOM 1483 C C . MET B 1 32 ? 38.92557 17.93435 9.09792 1.000 107.19421 26 MET B C 1
ATOM 1484 O O . MET B 1 32 ? 39.66400 17.08076 9.59340 1.000 92.35288 26 MET B O 1
ATOM 1498 N N . ASP B 1 33 ? 37.96331 17.63549 8.23412 1.000 112.89830 27 ASP B N 1
ATOM 1499 C CA . ASP B 1 33 ? 37.63898 16.25830 7.88269 1.000 112.06184 27 ASP B CA 1
ATOM 1500 C C . ASP B 1 33 ? 38.39829 15.80921 6.63825 1.000 113.03806 27 ASP B C 1
ATOM 1501 O O . ASP B 1 33 ? 38.82209 16.61903 5.80713 1.000 112.51912 27 ASP B O 1
ATOM 1510 N N . LYS B 1 34 ? 38.54356 14.48212 6.51565 1.000 114.46746 28 LYS B N 1
ATOM 1511 C CA . LYS B 1 34 ? 39.07315 13.88010 5.29684 1.000 109.91801 28 LYS B CA 1
ATOM 1512 C C . LYS B 1 34 ? 38.38483 14.40105 4.04070 1.000 107.47275 28 LYS B C 1
ATOM 1513 O O . LYS B 1 34 ? 38.97090 14.33286 2.95739 1.000 114.27542 28 LYS B O 1
ATOM 1517 N N . ASP B 1 35 ? 37.15922 14.91456 4.14842 1.000 111.11903 29 ASP B N 1
ATOM 1518 C CA . ASP B 1 35 ? 36.49298 15.53076 3.00672 1.000 118.25867 29 ASP B CA 1
ATOM 1519 C C . ASP B 1 35 ? 36.87839 16.99084 2.81625 1.000 113.63832 29 ASP B C 1
ATOM 1520 O O . ASP B 1 35 ? 36.53559 17.58304 1.78603 1.000 117.52478 29 ASP B O 1
ATOM 1529 N N . GLY B 1 36 ? 37.55941 17.59061 3.78370 1.000 115.19123 30 GLY B N 1
ATOM 1530 C CA . GLY B 1 36 ? 37.98178 18.96590 3.64468 1.000 111.02133 30 GLY B CA 1
ATOM 1531 C C . GLY B 1 36 ? 37.05471 19.97178 4.27727 1.000 113.34281 30 GLY B C 1
ATOM 1532 O O . GLY B 1 36 ? 37.03914 21.13722 3.85981 1.000 88.56209 30 GLY B O 1
ATOM 1536 N N . GLU B 1 37 ? 36.29375 19.56236 5.28458 1.000 113.93303 31 GLU B N 1
ATOM 1537 C CA . GLU B 1 37 ? 35.29839 20.40185 5.92622 1.000 115.79911 31 GLU B CA 1
ATOM 1538 C C . GLU B 1 37 ? 35.79235 20.78824 7.31106 1.000 119.67887 31 GLU B C 1
ATOM 1539 O O . GLU B 1 37 ? 36.37522 19.96160 8.02179 1.000 112.49634 31 GLU B O 1
ATOM 1543 N N . VAL B 1 38 ? 35.57807 22.06029 7.67353 1.000 112.93682 32 VAL B N 1
ATOM 1544 C CA . VAL B 1 38 ? 35.98152 22.57872 8.97704 1.000 110.98279 32 VAL B CA 1
ATOM 1545 C C . VAL B 1 38 ? 34.92554 22.22577 10.01742 1.000 124.97414 32 VAL B C 1
ATOM 1546 O O . VAL B 1 38 ? 33.71997 22.38536 9.78479 1.000 129.77545 32 VAL B O 1
ATOM 1559 N N . LEU B 1 39 ? 35.38184 21.76628 11.18372 1.000 125.19324 33 LEU B N 1
ATOM 1560 C CA . LEU B 1 39 ? 34.50710 21.38527 12.29380 1.000 127.19893 33 LEU B CA 1
ATOM 1561 C C . LEU B 1 39 ? 34.58855 22.34665 13.44254 1.000 123.27126 33 LEU B C 1
ATOM 1562 O O . LEU B 1 39 ? 33.57350 22.91094 13.88075 1.000 124.23813 33 LEU B O 1
ATOM 1578 N N . ASP B 1 40 ? 35.79028 22.55185 13.98564 1.000 139.40743 34 ASP B N 1
ATOM 1579 C CA . ASP B 1 40 ? 36.07445 23.48388 15.05875 1.000 132.62620 34 ASP B CA 1
ATOM 1580 C C . ASP B 1 40 ? 36.88950 24.63882 14.48766 1.000 133.77695 34 ASP B C 1
ATOM 1581 O O . ASP B 1 40 ? 37.80854 24.42131 13.69200 1.000 134.08835 34 ASP B O 1
ATOM 1590 N N . GLU B 1 41 ? 36.53865 25.86670 14.86895 1.000 133.82659 35 GLU B N 1
ATOM 1591 C CA . GLU B 1 41 ? 37.19017 27.05360 14.32784 1.000 118.22700 35 GLU B CA 1
ATOM 1592 C C . GLU B 1 41 ? 37.16254 28.16779 15.36121 1.000 109.61052 35 GLU B C 1
ATOM 1593 O O . GLU B 1 41 ? 36.20125 28.28872 16.12402 1.000 126.11516 35 GLU B O 1
ATOM 1605 N N . ILE B 1 42 ? 38.21464 28.98376 15.37128 1.000 111.51787 36 ILE B N 1
ATOM 1606 C CA . ILE B 1 42 ? 38.30608 30.15368 16.24061 1.000 107.40019 36 ILE B CA 1
ATOM 1607 C C . ILE B 1 42 ? 38.48907 31.36669 15.33629 1.000 107.79115 36 ILE B C 1
ATOM 1608 O O . ILE B 1 42 ? 39.58802 31.61407 14.82862 1.000 114.13286 36 ILE B O 1
ATOM 1624 N N . ASP B 1 43 ? 37.42770 32.14106 15.15404 1.000 101.23343 37 ASP B N 1
ATOM 1625 C CA . ASP B 1 43 ? 37.43904 33.27458 14.24679 1.000 110.59511 37 ASP B CA 1
ATOM 1626 C C . ASP B 1 43 ? 37.86472 34.53961 14.97126 1.000 96.57183 37 ASP B C 1
ATOM 1627 O O . ASP B 1 43 ? 37.51419 34.75041 16.13609 1.000 98.94516 37 ASP B O 1
ATOM 1636 N N . ASP B 1 44 ? 38.62154 35.38432 14.27240 1.000 95.51843 38 ASP B N 1
ATOM 1637 C CA . ASP B 1 44 ? 39.06761 36.67814 14.79853 1.000 93.43312 38 ASP B CA 1
ATOM 1638 C C . ASP B 1 44 ? 38.58243 37.74442 13.82544 1.000 99.55232 38 ASP B C 1
ATOM 1639 O O . ASP B 1 44 ? 39.35379 38.27337 13.02823 1.000 100.95702 38 ASP B O 1
ATOM 1648 N N . VAL B 1 45 ? 37.29490 38.07188 13.90594 1.000 98.04990 39 VAL B N 1
ATOM 1649 C CA . VAL B 1 45 ? 36.69971 38.97326 12.93020 1.000 90.56063 39 VAL B CA 1
ATOM 1650 C C . VAL B 1 45 ? 37.08775 40.41189 13.23072 1.000 97.09229 39 VAL B C 1
ATOM 1651 O O . VAL B 1 45 ? 37.18462 40.82337 14.39557 1.000 100.03789 39 VAL B O 1
ATOM 1664 N N . GLU B 1 46 ? 37.28227 41.19331 12.17518 1.000 100.76281 40 GLU B N 1
ATOM 1665 C CA . GLU B 1 46 ? 37.50085 42.62771 12.28174 1.000 102.84794 40 GLU B CA 1
ATOM 1666 C C . GLU B 1 46 ? 36.23644 43.31512 11.79002 1.000 102.53173 40 GLU B C 1
ATOM 1667 O O . GLU B 1 46 ? 35.86728 43.18163 10.61708 1.000 98.30272 40 GLU B O 1
ATOM 1679 N N . TYR B 1 47 ? 35.57144 44.03123 12.68601 1.000 110.12711 41 TYR B N 1
ATOM 1680 C CA . TYR B 1 47 ? 34.31123 44.67493 12.36542 1.000 90.97992 41 TYR B CA 1
ATOM 1681 C C . TYR B 1 47 ? 34.53927 46.07197 11.80614 1.000 90.11161 41 TYR B C 1
ATOM 1682 O O . TYR B 1 47 ? 35.52117 46.74528 12.13643 1.000 99.75868 41 TYR B O 1
ATOM 1700 N N . GLY B 1 48 ? 33.61361 46.49995 10.94588 1.000 85.23889 42 GLY B N 1
ATOM 1701 C CA . GLY B 1 48 ? 33.69230 47.81174 10.33055 1.000 83.45742 42 GLY B CA 1
ATOM 1702 C C . GLY B 1 48 ? 32.61548 48.81155 10.72385 1.000 87.19849 42 GLY B C 1
ATOM 1703 O O . GLY B 1 48 ? 32.43389 49.13558 11.90383 1.000 83.74449 42 GLY B O 1
ATOM 1707 N N . ASP B 1 49 ? 31.88870 49.30974 9.72785 1.000 86.93557 43 ASP B N 1
ATOM 1708 C CA . ASP B 1 49 ? 31.01522 50.46324 9.89230 1.000 80.25650 43 ASP B CA 1
ATOM 1709 C C . ASP B 1 49 ? 29.57560 50.02888 10.13258 1.000 80.47984 43 ASP B C 1
ATOM 1710 O O . ASP B 1 49 ? 29.07946 49.09047 9.50100 1.000 81.34535 43 ASP B O 1
ATOM 1719 N N . PHE B 1 50 ? 28.89956 50.74815 11.02332 1.000 80.38659 44 PHE B N 1
ATOM 1720 C CA . PHE B 1 50 ? 27.48396 50.53821 11.27939 1.000 65.35224 44 PHE B CA 1
ATOM 1721 C C . PHE B 1 50 ? 26.64504 51.07599 10.13022 1.000 65.94573 44 PHE B C 1
ATOM 1722 O O . PHE B 1 50 ? 26.99950 52.06684 9.48638 1.000 67.59933 44 PHE B O 1
ATOM 1739 N N . SER B 1 51 ? 25.51923 50.41007 9.88054 1.000 65.25782 45 SER B N 1
ATOM 1740 C CA . SER B 1 51 ? 24.59314 50.79844 8.82830 1.000 65.25013 45 SER B CA 1
ATOM 1741 C C . SER B 1 51 ? 23.18087 50.55994 9.32769 1.000 80.61453 45 SER B C 1
ATOM 1742 O O . SER B 1 51 ? 22.87185 49.47243 9.82686 1.000 64.95712 45 SER B O 1
ATOM 1750 N N . CYS B 1 52 ? 22.34237 51.58786 9.20880 1.000 74.71072 46 CYS B N 1
ATOM 1751 C CA . CYS B 1 52 ? 20.94952 51.47223 9.60592 1.000 72.10957 46 CYS B CA 1
ATOM 1752 C C . CYS B 1 52 ? 20.31102 50.37003 8.78398 1.000 64.81952 46 CYS B C 1
ATOM 1753 O O . CYS B 1 52 ? 20.66826 50.16741 7.62235 1.000 81.25131 46 CYS B O 1
ATOM 1760 N N . ALA B 1 53 ? 19.38881 49.63254 9.39880 1.000 71.00172 47 ALA B N 1
ATOM 1761 C CA . ALA B 1 53 ? 18.72750 48.53129 8.71020 1.000 80.00860 47 ALA B CA 1
ATOM 1762 C C . ALA B 1 53 ? 17.65953 49.00757 7.73429 1.000 75.65222 47 ALA B C 1
ATOM 1763 O O . ALA B 1 53 ? 17.09731 48.18532 7.00847 1.000 82.14244 47 ALA B O 1
ATOM 1770 N N . LYS B 1 54 ? 17.38768 50.30801 7.67113 1.000 77.89726 48 LYS B N 1
ATOM 1771 C CA . LYS B 1 54 ? 16.44736 50.85722 6.69858 1.000 74.73470 48 LYS B CA 1
ATOM 1772 C C . LYS B 1 54 ? 17.14366 51.93253 5.87134 1.000 77.82750 48 LYS B C 1
ATOM 1773 O O . LYS B 1 54 ? 17.37240 51.75354 4.67309 1.000 88.19206 48 LYS B O 1
ATOM 1777 N N . CYS B 1 55 ? 17.49677 53.05013 6.50693 1.000 92.39085 49 CYS B N 1
ATOM 1778 C CA . CYS B 1 55 ? 18.20778 54.11784 5.80689 1.000 85.33943 49 CYS B CA 1
ATOM 1779 C C . CYS B 1 55 ? 19.37813 53.60151 4.98009 1.000 77.50610 49 CYS B C 1
ATOM 1780 O O . CYS B 1 55 ? 19.53019 53.95687 3.80730 1.000 79.60658 49 CYS B O 1
ATOM 1787 N N . ASP B 1 56 ? 20.23822 52.80193 5.59957 1.000 65.03417 50 ASP B N 1
ATOM 1788 C CA . ASP B 1 56 ? 21.58428 52.48318 5.13810 1.000 78.89537 50 ASP B CA 1
ATOM 1789 C C . ASP B 1 56 ? 22.49491 53.61698 5.58453 1.000 74.74628 50 ASP B C 1
ATOM 1790 O O . ASP B 1 56 ? 23.65968 53.68440 5.17884 1.000 72.80425 50 ASP B O 1
ATOM 1799 N N . ASN B 1 57 ? 21.97538 54.52871 6.40933 1.000 70.56616 51 ASN B N 1
ATOM 1800 C CA . ASN B 1 57 ? 22.82167 55.54898 7.01040 1.000 71.95973 51 ASN B CA 1
ATOM 1801 C C . ASN B 1 57 ? 23.95296 54.85255 7.74642 1.000 65.87918 51 ASN B C 1
ATOM 1802 O O . ASN B 1 57 ? 23.70380 54.00441 8.60942 1.000 75.12882 51 ASN B O 1
ATOM 1813 N N . SER B 1 58 ? 25.19319 55.19493 7.39914 1.000 74.40362 52 SER B N 1
ATOM 1814 C CA . SER B 1 58 ? 26.34644 54.42525 7.83013 1.000 71.89860 52 SER B CA 1
ATOM 1815 C C . SER B 1 58 ? 27.49425 55.31603 8.26739 1.000 71.05651 52 SER B C 1
ATOM 1816 O O . SER B 1 58 ? 27.65710 56.44105 7.79483 1.000 71.91819 52 SER B O 1
ATOM 1824 N N . SER B 1 59 ? 28.29979 54.78444 9.17233 1.000 70.48484 53 SER B N 1
ATOM 1825 C CA . SER B 1 59 ? 29.48932 55.46748 9.64196 1.000 77.83405 53 SER B CA 1
ATOM 1826 C C . SER B 1 59 ? 30.25110 54.45920 10.47732 1.000 77.80809 53 SER B C 1
ATOM 1827 O O . SER B 1 59 ? 29.68567 53.46086 10.93292 1.000 74.98230 53 SER B O 1
ATOM 1835 N N . SER B 1 60 ? 31.54432 54.71612 10.65309 1.000 86.25471 54 SER B N 1
ATOM 1836 C CA . SER B 1 60 ? 32.33057 53.92196 11.58562 1.000 85.20136 54 SER B CA 1
ATOM 1837 C C . SER B 1 60 ? 31.86825 54.09670 13.02626 1.000 89.04284 54 SER B C 1
ATOM 1838 O O . SER B 1 60 ? 32.16782 53.24215 13.86494 1.000 91.06772 54 SER B O 1
ATOM 1846 N N . LYS B 1 61 ? 31.14609 55.17463 13.33093 1.000 94.97689 55 LYS B N 1
ATOM 1847 C CA . LYS B 1 61 ? 30.71914 55.49162 14.68994 1.000 98.01945 55 LYS B CA 1
ATOM 1848 C C . LYS B 1 61 ? 29.19831 55.47849 14.74714 1.000 85.25703 55 LYS B C 1
ATOM 1849 O O . LYS B 1 61 ? 28.54377 56.21972 14.00966 1.000 89.64722 55 LYS B O 1
ATOM 1868 N N . ILE B 1 62 ? 28.63290 54.65110 15.62280 1.000 71.52596 56 ILE B N 1
ATOM 1869 C CA . ILE B 1 62 ? 27.18341 54.66432 15.79337 1.000 67.10045 56 ILE B CA 1
ATOM 1870 C C . ILE B 1 62 ? 26.71814 56.04910 16.22437 1.000 76.83026 56 ILE B C 1
ATOM 1871 O O . ILE B 1 62 ? 25.61815 56.49598 15.87079 1.000 73.86402 56 ILE B O 1
ATOM 1887 N N . GLN B 1 63 ? 27.56615 56.77412 16.93938 1.000 70.33829 57 GLN B N 1
ATOM 1888 C CA . GLN B 1 63 ? 27.20257 58.10216 17.40087 1.000 74.68110 57 GLN B CA 1
ATOM 1889 C C . GLN B 1 63 ? 27.00428 59.10216 16.26634 1.000 79.33144 57 GLN B C 1
ATOM 1890 O O . GLN B 1 63 ? 26.41686 60.16069 16.50299 1.000 93.52651 57 GLN B O 1
ATOM 1904 N N . GLU B 1 64 ? 27.45826 58.79819 15.05118 1.000 85.84005 58 GLU B N 1
ATOM 1905 C CA . GLU B 1 64 ? 27.29867 59.70198 13.92285 1.000 84.44522 58 GLU B CA 1
ATO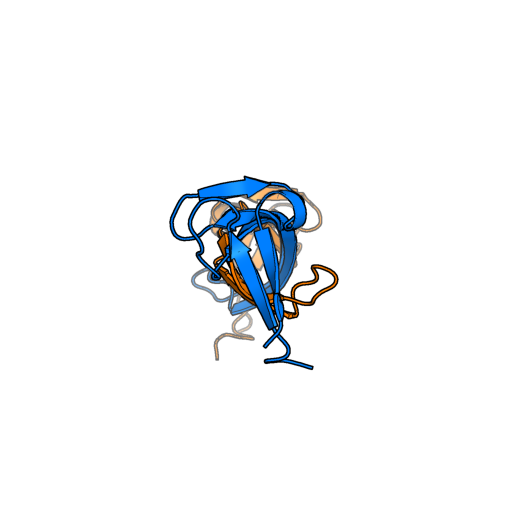M 1906 C C . GLU B 1 64 ? 26.04181 59.40877 13.12222 1.000 84.80770 58 GLU B C 1
ATOM 1907 O O . GLU B 1 64 ? 25.54302 60.29189 12.41683 1.000 72.65003 58 GLU B O 1
ATOM 1919 N N . ILE B 1 65 ? 25.51087 58.20056 13.21972 1.000 70.74462 59 ILE B N 1
ATOM 1920 C CA . IL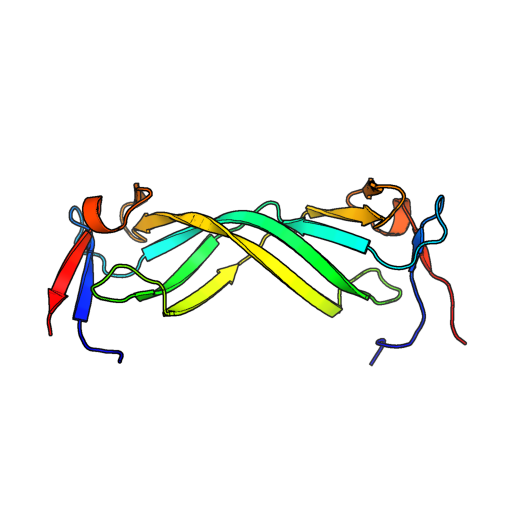E B 1 65 ? 24.28570 57.86616 12.50391 1.000 74.84111 59 ILE B CA 1
ATOM 1921 C C . ILE B 1 65 ? 23.09390 57.69559 13.43196 1.000 73.08168 59 ILE B C 1
ATOM 1922 O O . ILE B 1 65 ? 21.95466 57.65787 12.93339 1.000 69.38321 59 ILE B O 1
ATOM 1938 N N . ALA B 1 66 ? 23.29379 57.62589 14.74595 1.000 66.70301 60 ALA B N 1
ATOM 1939 C CA . ALA B 1 66 ? 22.16904 57.39167 15.63665 1.000 73.95640 60 ALA B CA 1
ATOM 1940 C C . ALA B 1 66 ? 22.32031 58.16900 16.93728 1.000 83.02885 60 ALA B C 1
ATOM 1941 O O . ALA B 1 66 ? 23.37002 58.74665 17.23272 1.000 81.00957 60 ALA B O 1
ATOM 1948 N N . TYR B 1 67 ? 21.24109 58.17296 17.71740 1.000 71.59358 61 TYR B N 1
ATOM 1949 C CA . TYR B 1 67 ? 21.24872 58.78485 19.03325 1.000 74.29335 61 TYR B CA 1
ATOM 1950 C C . TYR B 1 67 ? 20.74777 57.79738 20.07407 1.000 76.25524 61 TYR B C 1
ATOM 1951 O O . TYR B 1 67 ? 19.96291 56.89363 19.78339 1.000 77.51169 61 TYR B O 1
ATOM 1969 N N . TRP B 1 68 ? 21.23257 57.97120 21.29302 1.000 69.65719 62 TRP B N 1
ATOM 1970 C CA . TRP B 1 68 ? 20.88028 57.10064 22.40478 1.000 72.82185 62 TRP B CA 1
ATOM 1971 C C . TRP B 1 68 ? 19.64348 57.67741 23.07920 1.000 80.69811 62 TRP B C 1
ATOM 1972 O O . TRP B 1 68 ? 19.70201 58.76311 23.66634 1.000 90.74984 62 TRP B O 1
ATOM 1993 N N . ASP B 1 69 ? 18.51887 56.97275 22.96233 1.000 85.61454 63 ASP B N 1
ATOM 1994 C CA . ASP B 1 69 ? 17.36522 57.23667 23.80368 1.000 77.63463 63 ASP B CA 1
ATOM 1995 C C . ASP B 1 69 ? 17.63672 56.68711 25.20341 1.000 84.21235 63 ASP B C 1
ATOM 1996 O O . ASP B 1 69 ? 18.67295 56.08085 25.46370 1.000 103.98623 63 ASP B O 1
ATOM 2005 N N . GLU B 1 70 ? 16.71970 56.91096 26.13463 1.000 95.74104 64 GLU B N 1
ATOM 2006 C CA . GLU B 1 70 ? 16.93308 56.48302 27.50949 1.000 90.03279 64 GLU B CA 1
ATOM 2007 C C . GLU B 1 70 ? 15.62583 55.90358 28.00552 1.000 95.69330 64 GLU B C 1
ATOM 2008 O O . GLU B 1 70 ? 14.58843 56.56414 27.91932 1.000 108.05132 64 GLU B O 1
ATOM 2020 N N . ILE B 1 71 ? 15.67549 54.67126 28.50578 1.000 106.73451 65 ILE B N 1
ATOM 2021 C CA . ILE B 1 71 ? 14.46529 54.03637 29.00977 1.000 116.17683 65 ILE B CA 1
ATOM 2022 C C . ILE B 1 71 ? 14.07103 54.57824 30.38247 1.000 128.66554 65 ILE B C 1
ATOM 2023 O O . ILE B 1 71 ? 12.88597 54.56439 30.74227 1.000 137.37950 65 ILE B O 1
ATOM 2039 N N . ASN B 1 72 ? 15.03616 55.03086 31.17420 1.000 126.05901 66 ASN B N 1
ATOM 2040 C CA . ASN B 1 72 ? 14.75195 55.62076 32.48155 1.000 132.41201 66 ASN B CA 1
ATOM 2041 C C . ASN B 1 72 ? 13.94509 54.65656 33.35508 1.000 130.55505 66 ASN B C 1
ATOM 2042 O O . ASN B 1 72 ? 12.81420 54.96149 33.74249 1.000 128.30673 66 ASN B O 1
#